Protein AF-A0A1Q3WFF4-F1 (afdb_monomer_lite)

Foldseek 3Di:
DAAEDALVRVVVCVVVVHDDPPNYAYEPVSVVVVLVVCVVVVPDPVVVVVSVVVNVVHHYDYDDPVVVPD

Secondary structure (DSSP, 8-state):
--EEE-HHHHHHHHHHTPPPPTTEEEEHHHHHHHHHHHHHTT--HHHHHHHHHHHTTS-EEPP-GGGG--

pLDDT: mean 90.29, std 7.92, range [55.56, 96.06]

Radius of gyration: 12.94 Å; chains: 1; bounding box: 30×26×32 Å

Sequence (70 aa):
MLHLLDTNVLINLIRSKTELPAYSVISIVTVGELKAFATKRKWGYQKRLTLEKILNTIPIFGIEYSLTDI

Structure (mmCIF, N/CA/C/O backbone):
data_AF-A0A1Q3WFF4-F1
#
_entry.id   AF-A0A1Q3WFF4-F1
#
loop_
_atom_site.group_PDB
_atom_site.id
_atom_site.type_symbol
_atom_site.label_atom_id
_atom_site.label_alt_id
_atom_site.label_comp_id
_atom_site.label_asym_id
_atom_site.label_entity_id
_atom_site.label_seq_id
_atom_site.pdbx_PDB_ins_code
_atom_site.Cartn_x
_atom_site.Cartn_y
_atom_site.Cartn_z
_atom_site.occupancy
_atom_site.B_iso_or_equiv
_atom_site.auth_seq_id
_atom_site.auth_comp_id
_atom_site.auth_asym_id
_atom_site.auth_atom_id
_atom_site.pdbx_PDB_model_num
ATOM 1 N N . MET A 1 1 ? 5.110 -6.313 -17.101 1.00 80.56 1 MET A N 1
ATOM 2 C CA . MET A 1 1 ? 5.228 -4.846 -17.238 1.00 80.56 1 MET A CA 1
ATOM 3 C C . MET A 1 1 ? 5.139 -4.267 -15.838 1.00 80.56 1 MET A C 1
ATOM 5 O O . MET A 1 1 ? 4.331 -4.770 -15.073 1.00 80.56 1 MET A O 1
ATOM 9 N N . LEU A 1 2 ? 6.004 -3.321 -15.470 1.00 87.19 2 LEU A N 1
ATOM 10 C CA . LEU A 1 2 ? 5.952 -2.682 -14.150 1.00 87.19 2 LEU A CA 1
ATOM 11 C C . LEU A 1 2 ? 4.777 -1.696 -14.118 1.00 87.19 2 LEU A C 1
ATOM 13 O O . LEU A 1 2 ? 4.648 -0.887 -15.037 1.00 87.19 2 LEU A O 1
ATOM 17 N N . HIS A 1 3 ? 3.943 -1.751 -13.082 1.00 90.50 3 HIS A N 1
ATOM 18 C CA . HIS A 1 3 ? 2.809 -0.841 -12.914 1.00 90.50 3 HIS A CA 1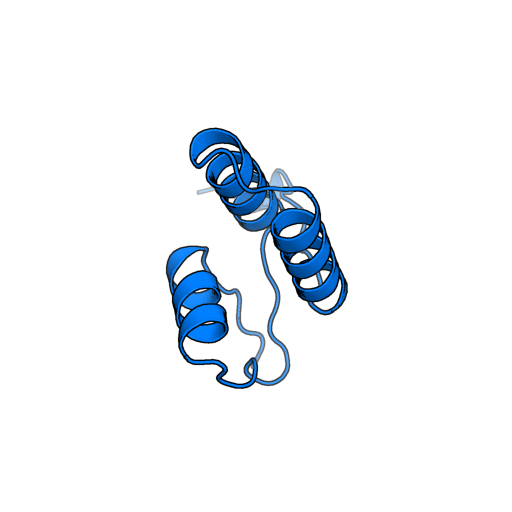
ATOM 19 C C . HIS A 1 3 ? 3.065 0.109 -11.745 1.00 90.50 3 HIS A C 1
ATOM 21 O O . HIS A 1 3 ? 3.068 -0.324 -10.596 1.00 90.50 3 HIS A O 1
ATOM 27 N N . LEU A 1 4 ? 3.253 1.402 -12.019 1.00 92.75 4 LEU A N 1
ATOM 28 C CA . LEU A 1 4 ? 3.238 2.429 -10.977 1.00 92.75 4 LEU A CA 1
ATOM 29 C C . LEU A 1 4 ? 1.787 2.824 -10.702 1.00 92.75 4 LEU A C 1
ATOM 31 O O . LEU A 1 4 ? 1.114 3.369 -11.576 1.00 92.75 4 LEU A O 1
ATOM 35 N N . LEU A 1 5 ? 1.302 2.520 -9.502 1.00 93.25 5 LEU A N 1
ATOM 36 C CA . LEU A 1 5 ? -0.071 2.807 -9.111 1.00 93.25 5 LEU A CA 1
ATOM 37 C C . LEU A 1 5 ? -0.159 4.175 -8.438 1.00 93.25 5 LEU A C 1
ATOM 39 O O . LEU A 1 5 ? 0.570 4.462 -7.486 1.00 93.25 5 LEU A O 1
ATOM 43 N N . ASP A 1 6 ? -1.094 4.996 -8.911 1.00 92.62 6 ASP A N 1
ATOM 44 C CA . ASP A 1 6 ? -1.474 6.222 -8.223 1.00 92.62 6 ASP A CA 1
ATOM 45 C C . ASP A 1 6 ? -2.357 5.933 -6.992 1.00 92.62 6 ASP A C 1
ATOM 47 O O . ASP A 1 6 ? -2.815 4.810 -6.737 1.00 92.62 6 ASP A O 1
ATOM 51 N N . THR A 1 7 ? -2.625 6.982 -6.220 1.00 93.69 7 THR A N 1
ATOM 52 C CA . THR A 1 7 ? -3.422 6.906 -4.994 1.00 93.69 7 THR A CA 1
ATOM 53 C C . THR A 1 7 ? -4.877 6.499 -5.243 1.00 93.69 7 THR A C 1
ATOM 55 O O . THR A 1 7 ? -5.438 5.725 -4.466 1.00 93.69 7 THR A O 1
ATOM 58 N N . ASN A 1 8 ? -5.506 6.982 -6.316 1.00 92.88 8 ASN A N 1
ATOM 59 C CA . ASN A 1 8 ? -6.917 6.719 -6.604 1.00 92.88 8 ASN A CA 1
ATOM 60 C C . ASN A 1 8 ? -7.141 5.277 -7.069 1.00 92.88 8 ASN A C 1
ATOM 62 O O . ASN A 1 8 ? -8.089 4.625 -6.624 1.00 92.88 8 ASN A O 1
ATOM 66 N N . VAL A 1 9 ? -6.253 4.763 -7.917 1.00 92.56 9 VAL A N 1
ATOM 67 C CA . VAL A 1 9 ? -6.235 3.377 -8.381 1.00 92.56 9 VAL A CA 1
ATOM 68 C C . VAL A 1 9 ? -6.043 2.445 -7.193 1.00 92.56 9 VAL A C 1
ATOM 70 O O . VAL A 1 9 ? -6.849 1.532 -7.010 1.00 92.56 9 VAL A O 1
ATOM 73 N N . LEU A 1 10 ? -5.056 2.707 -6.328 1.00 92.31 10 LEU A N 1
ATOM 74 C CA . LEU A 1 10 ? -4.830 1.878 -5.144 1.00 92.31 10 LEU A CA 1
ATOM 75 C C . LEU A 1 10 ? -6.040 1.892 -4.193 1.00 92.31 10 LEU A C 1
ATOM 77 O O . LEU A 1 10 ? -6.467 0.837 -3.725 1.00 92.31 10 LEU A O 1
ATOM 81 N N . ILE A 1 11 ? -6.641 3.060 -3.935 1.00 91.19 11 ILE A N 1
ATOM 82 C CA . ILE A 1 11 ? -7.864 3.158 -3.120 1.00 91.19 11 ILE A CA 1
ATOM 83 C C . ILE A 1 11 ? -8.990 2.326 -3.730 1.00 91.19 11 ILE A C 1
ATOM 85 O O . ILE A 1 11 ? -9.683 1.613 -3.001 1.00 91.19 11 ILE A O 1
ATOM 89 N N . ASN A 1 12 ? -9.190 2.418 -5.044 1.00 92.25 12 ASN A N 1
ATOM 90 C CA . ASN A 1 12 ? -10.233 1.664 -5.723 1.00 92.25 12 ASN A CA 1
ATOM 91 C C . ASN A 1 12 ? -10.001 0.157 -5.596 1.00 92.25 12 ASN A C 1
ATOM 93 O O . ASN A 1 12 ? -10.933 -0.532 -5.192 1.00 92.25 12 ASN A O 1
ATOM 97 N N . LEU A 1 13 ? -8.773 -0.328 -5.812 1.00 91.06 13 LEU A N 1
ATOM 98 C CA . LEU A 1 13 ? -8.410 -1.743 -5.652 1.00 91.06 13 LEU A CA 1
ATOM 99 C C . LEU A 1 13 ? -8.655 -2.250 -4.222 1.00 91.06 13 LEU A C 1
ATOM 101 O O . LEU A 1 13 ? -9.259 -3.306 -4.024 1.00 91.06 13 LEU A O 1
ATOM 105 N N . ILE A 1 14 ? -8.263 -1.467 -3.209 1.00 87.62 14 ILE A N 1
ATOM 106 C CA . ILE A 1 14 ? -8.511 -1.803 -1.798 1.00 87.62 14 ILE A CA 1
ATOM 107 C C . ILE A 1 14 ? -10.018 -1.893 -1.521 1.00 87.62 14 ILE A C 1
ATOM 109 O O . ILE A 1 14 ? -10.477 -2.802 -0.826 1.00 87.62 14 ILE A O 1
ATOM 113 N N . ARG A 1 15 ? -10.808 -0.951 -2.051 1.00 88.69 15 ARG A N 1
ATOM 114 C CA . ARG A 1 15 ? -12.264 -0.904 -1.840 1.00 88.69 15 ARG A CA 1
ATOM 115 C C . ARG A 1 15 ? -12.993 -2.032 -2.558 1.00 88.69 15 ARG A C 1
ATOM 117 O O . ARG A 1 15 ? -13.944 -2.569 -1.995 1.00 88.69 15 ARG A O 1
ATOM 124 N N . SER A 1 16 ? -12.562 -2.382 -3.766 1.00 92.81 16 SER A N 1
ATOM 125 C CA . SER A 1 16 ? -13.135 -3.476 -4.549 1.00 92.81 16 SER A CA 1
ATOM 126 C C . SER A 1 16 ? -12.649 -4.853 -4.097 1.00 92.81 16 SER A C 1
ATOM 128 O O . SER A 1 16 ? -13.180 -5.853 -4.571 1.00 92.81 16 SER A O 1
ATOM 130 N N . LYS A 1 17 ? -11.679 -4.920 -3.168 1.00 87.38 17 LYS A N 1
ATOM 131 C CA . LYS A 1 17 ? -10.997 -6.158 -2.751 1.00 87.38 17 LYS A CA 1
ATOM 132 C C . LYS A 1 17 ? -10.413 -6.918 -3.947 1.00 87.38 17 LYS A C 1
ATOM 134 O O . LYS A 1 17 ? -10.387 -8.146 -3.953 1.00 87.38 17 LYS A O 1
ATOM 139 N N . THR A 1 18 ? -9.993 -6.180 -4.969 1.00 88.75 18 THR A N 1
ATOM 140 C CA . THR A 1 18 ? -9.373 -6.747 -6.165 1.00 88.75 18 THR A CA 1
ATOM 141 C C . THR A 1 18 ? -7.897 -6.988 -5.890 1.00 88.75 18 THR A C 1
ATOM 143 O O . THR A 1 18 ? -7.256 -6.211 -5.180 1.00 88.75 18 THR A O 1
ATOM 146 N N . GLU A 1 19 ? -7.359 -8.067 -6.449 1.00 86.94 19 GLU A N 1
ATOM 147 C CA . GLU A 1 19 ? -5.930 -8.345 -6.375 1.00 86.94 19 GLU A CA 1
ATOM 148 C C . GLU A 1 19 ? -5.119 -7.245 -7.068 1.00 86.94 19 GLU A C 1
ATOM 150 O O . GLU A 1 19 ? -5.542 -6.650 -8.063 1.00 86.94 19 GLU A O 1
ATOM 155 N N . LEU A 1 20 ? -3.938 -6.966 -6.521 1.00 87.75 20 LEU A N 1
ATOM 156 C CA . LEU A 1 20 ? -2.991 -6.058 -7.153 1.00 87.75 20 LEU A CA 1
ATOM 157 C C . LEU A 1 20 ? -2.462 -6.707 -8.439 1.00 87.75 20 LEU A C 1
ATOM 159 O O . LEU A 1 20 ? -2.105 -7.887 -8.412 1.00 87.75 20 LEU A O 1
ATOM 163 N N . PRO A 1 21 ? -2.343 -5.955 -9.546 1.00 88.81 21 PRO A N 1
ATOM 164 C CA . PRO A 1 21 ? -1.660 -6.448 -10.734 1.00 88.81 21 PRO A CA 1
ATOM 165 C C . PRO A 1 21 ? -0.248 -6.945 -10.398 1.00 88.81 21 PRO A C 1
ATOM 167 O O . PRO A 1 21 ? 0.444 -6.365 -9.551 1.00 88.81 21 PRO A O 1
ATOM 170 N N . ALA A 1 22 ? 0.208 -7.992 -11.085 1.00 88.62 22 ALA A N 1
ATOM 171 C CA . ALA A 1 22 ? 1.578 -8.474 -10.936 1.00 88.62 22 ALA A CA 1
ATOM 172 C C . ALA A 1 22 ? 2.580 -7.344 -11.239 1.00 88.62 22 ALA A C 1
ATOM 174 O O . ALA A 1 22 ? 2.374 -6.566 -12.167 1.00 88.62 22 ALA A O 1
ATOM 175 N N . TYR A 1 23 ? 3.673 -7.270 -10.474 1.00 90.50 23 TYR A N 1
ATOM 176 C CA . TYR A 1 23 ? 4.700 -6.223 -10.609 1.00 90.50 23 TYR A CA 1
ATOM 177 C C . TYR A 1 23 ? 4.165 -4.790 -10.402 1.00 90.50 23 TYR A C 1
ATOM 179 O O . TYR A 1 23 ? 4.569 -3.857 -11.099 1.00 90.50 23 TYR A O 1
ATOM 187 N N . SER A 1 24 ? 3.255 -4.609 -9.440 1.00 93.75 24 SER A N 1
ATOM 188 C CA . SER A 1 24 ? 2.802 -3.283 -9.003 1.00 93.75 24 SER A CA 1
ATOM 189 C C . SER A 1 24 ? 3.773 -2.645 -8.014 1.00 93.75 24 SER A C 1
ATOM 191 O O . SER A 1 24 ? 4.276 -3.316 -7.115 1.00 93.75 24 SER A O 1
ATOM 193 N N . VAL A 1 25 ? 3.978 -1.338 -8.145 1.00 95.00 25 VAL A N 1
ATOM 194 C CA . VAL A 1 25 ? 4.746 -0.495 -7.224 1.00 95.00 25 VAL A CA 1
ATOM 195 C C . VAL A 1 25 ? 3.966 0.778 -6.915 1.00 95.00 25 VAL A C 1
ATOM 197 O O . VAL A 1 25 ? 3.118 1.202 -7.700 1.00 95.00 25 VAL A O 1
ATOM 200 N N . ILE A 1 26 ? 4.249 1.400 -5.775 1.00 95.69 26 ILE A N 1
ATOM 201 C CA . ILE A 1 26 ? 3.672 2.697 -5.391 1.00 95.69 26 ILE A CA 1
ATOM 202 C C . ILE A 1 26 ? 4.771 3.695 -5.070 1.00 95.69 26 ILE A C 1
ATOM 204 O O . ILE A 1 26 ? 5.850 3.317 -4.626 1.00 95.69 26 ILE A O 1
ATOM 208 N N . SER A 1 27 ? 4.500 4.982 -5.260 1.00 95.06 27 SER A N 1
ATOM 209 C CA . SER A 1 27 ? 5.447 6.025 -4.862 1.00 95.06 27 SER A CA 1
ATOM 210 C C . SER A 1 27 ? 5.388 6.298 -3.356 1.00 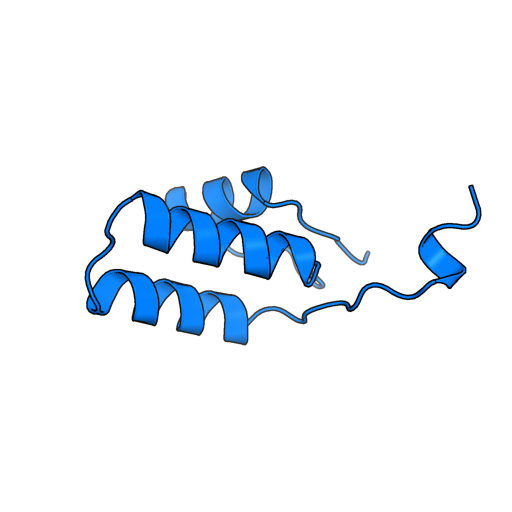95.06 27 SER A C 1
ATOM 212 O O . SER A 1 27 ? 4.347 6.136 -2.709 1.00 95.06 27 SER A O 1
ATOM 214 N N . ILE A 1 28 ? 6.485 6.811 -2.795 1.00 94.69 28 ILE A N 1
ATOM 215 C CA . ILE A 1 28 ? 6.499 7.336 -1.424 1.00 94.69 28 ILE A CA 1
ATOM 216 C C . ILE A 1 28 ? 5.492 8.489 -1.227 1.00 94.69 28 ILE A C 1
ATOM 218 O O . ILE A 1 28 ? 4.954 8.656 -0.131 1.00 94.69 28 ILE A O 1
ATOM 222 N N . VAL A 1 29 ? 5.158 9.236 -2.290 1.00 94.31 29 VAL A N 1
ATOM 223 C CA . VAL A 1 29 ? 4.113 10.278 -2.266 1.00 94.31 29 VAL A CA 1
ATOM 224 C C . VAL A 1 29 ? 2.745 9.657 -2.021 1.00 94.31 29 VAL A C 1
ATOM 226 O O . VAL A 1 29 ? 2.040 10.071 -1.105 1.00 94.31 29 VAL A O 1
ATOM 229 N N . THR A 1 30 ? 2.402 8.609 -2.771 1.00 95.69 30 THR A N 1
ATOM 230 C CA . THR A 1 30 ? 1.145 7.862 -2.627 1.00 95.69 30 THR A CA 1
ATOM 231 C C . THR A 1 30 ? 0.988 7.304 -1.214 1.00 95.69 30 THR A C 1
ATOM 233 O O . THR A 1 30 ? -0.079 7.414 -0.607 1.00 95.69 30 THR A O 1
ATOM 236 N N . VAL A 1 31 ? 2.070 6.773 -0.635 1.00 95.81 31 VAL A N 1
ATOM 237 C CA . VAL A 1 31 ? 2.098 6.344 0.774 1.00 95.81 31 VAL A CA 1
ATOM 238 C C . VAL A 1 31 ? 1.759 7.511 1.708 1.00 95.81 31 VAL A C 1
ATOM 240 O O . VAL A 1 31 ? 0.905 7.374 2.590 1.00 95.81 31 VAL A O 1
ATOM 243 N N . GLY A 1 32 ? 2.395 8.668 1.509 1.00 95.31 32 GLY A N 1
ATOM 244 C CA . GLY A 1 32 ? 2.142 9.882 2.285 1.00 95.31 32 GLY A CA 1
ATOM 245 C C . GLY A 1 32 ? 0.693 10.365 2.187 1.00 95.31 32 GLY A C 1
ATOM 246 O O . GLY A 1 32 ? 0.063 10.639 3.210 1.00 95.31 32 GLY A O 1
ATOM 247 N N . GLU A 1 33 ? 0.131 10.401 0.980 1.00 95.94 33 GLU A N 1
ATOM 248 C CA . GLU A 1 33 ? -1.256 10.802 0.730 1.00 95.94 33 GLU A CA 1
ATOM 249 C C . GLU A 1 33 ? -2.257 9.900 1.455 1.00 95.94 33 GLU A C 1
ATOM 251 O O . GLU A 1 33 ? -3.187 10.394 2.099 1.00 95.94 33 GLU A O 1
ATOM 256 N N . LEU A 1 34 ? -2.044 8.582 1.428 1.00 95.50 34 LEU A N 1
ATOM 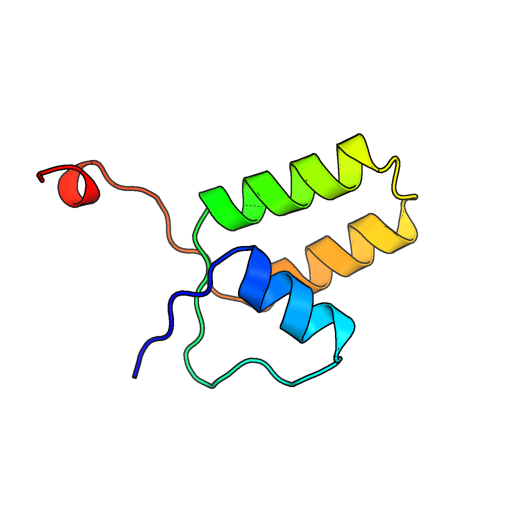257 C CA . LEU A 1 34 ? -2.909 7.621 2.112 1.00 95.50 34 LEU A CA 1
ATOM 258 C C . LEU A 1 34 ? -2.843 7.763 3.634 1.00 95.50 34 LEU A C 1
ATOM 260 O O . LEU A 1 34 ? -3.883 7.764 4.303 1.00 95.50 34 LEU A O 1
ATOM 264 N N . LYS A 1 35 ? -1.642 7.940 4.197 1.00 94.94 35 LYS A N 1
ATOM 265 C CA . LYS A 1 35 ? -1.469 8.173 5.641 1.00 94.94 35 LYS A CA 1
ATOM 266 C C . LYS A 1 35 ? -2.093 9.503 6.071 1.00 94.94 35 LYS A C 1
ATOM 268 O O . LYS A 1 35 ? -2.790 9.567 7.093 1.00 94.94 35 LYS A O 1
ATOM 273 N N . ALA A 1 36 ? -1.925 10.554 5.269 1.00 95.44 36 ALA A N 1
ATOM 274 C CA . ALA A 1 36 ? -2.564 11.846 5.492 1.00 95.44 36 ALA A CA 1
ATOM 275 C C . ALA A 1 36 ? -4.094 11.739 5.407 1.00 95.44 36 ALA A C 1
ATOM 277 O O . ALA A 1 36 ? -4.800 12.288 6.254 1.00 95.44 36 ALA A O 1
ATOM 278 N N . PHE A 1 37 ? -4.624 10.986 4.442 1.00 93.62 37 PHE A N 1
ATOM 279 C CA . PHE A 1 37 ? -6.056 10.733 4.305 1.00 93.62 37 PHE A CA 1
ATOM 280 C C . PHE A 1 37 ? -6.628 9.994 5.520 1.00 93.62 37 PHE A C 1
ATOM 282 O O . PHE A 1 37 ? -7.626 10.437 6.095 1.00 93.62 37 PHE A O 1
ATOM 289 N N . ALA A 1 38 ? -5.973 8.918 5.967 1.00 94.25 38 ALA A N 1
ATOM 290 C CA . ALA A 1 38 ? -6.371 8.172 7.162 1.00 94.25 38 ALA A CA 1
ATOM 291 C C . ALA A 1 38 ? -6.392 9.063 8.417 1.00 94.25 38 ALA A C 1
ATOM 293 O O . ALA A 1 38 ? -7.288 8.948 9.261 1.00 94.25 38 ALA A O 1
ATOM 294 N N . THR A 1 39 ? -5.436 9.989 8.514 1.00 94.69 39 THR A N 1
ATOM 295 C CA . THR A 1 39 ? -5.353 10.975 9.599 1.00 94.69 39 THR A CA 1
ATOM 296 C C . THR A 1 39 ? -6.492 11.992 9.520 1.00 94.69 39 THR A C 1
ATOM 298 O O . THR A 1 39 ? -7.245 12.136 10.484 1.00 94.69 39 THR A O 1
ATOM 301 N N . LYS A 1 40 ? -6.697 12.631 8.358 1.00 96.06 40 LYS A N 1
ATOM 302 C CA . LYS A 1 40 ? -7.774 13.613 8.121 1.00 96.06 40 LYS A CA 1
ATOM 303 C C . LYS A 1 40 ? -9.164 13.026 8.373 1.00 96.06 40 LYS A C 1
ATOM 305 O O . LYS A 1 40 ? -10.036 13.698 8.914 1.00 96.06 40 LYS A O 1
ATOM 310 N N . ARG A 1 41 ? -9.372 11.753 8.026 1.00 94.94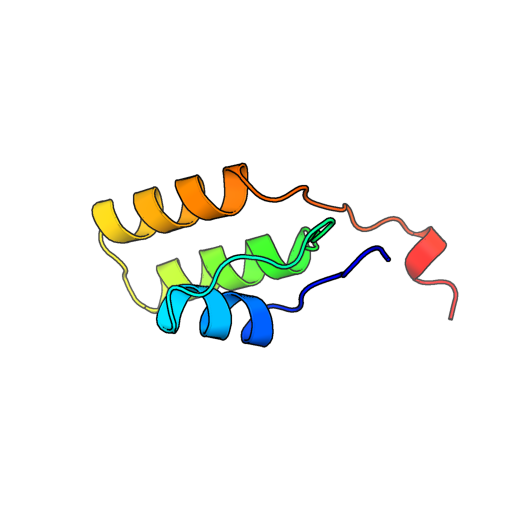 41 ARG A N 1
ATOM 311 C CA . ARG A 1 41 ? -10.632 11.024 8.247 1.00 94.94 41 ARG A CA 1
ATOM 312 C C . ARG A 1 41 ? -10.782 10.452 9.658 1.00 94.94 41 ARG A C 1
ATOM 314 O O . ARG A 1 41 ? -11.751 9.736 9.902 1.00 94.94 41 ARG A O 1
ATOM 321 N N . LYS A 1 42 ? -9.844 10.733 10.571 1.00 95.94 42 LYS A N 1
ATOM 322 C CA . LYS A 1 42 ? -9.832 10.232 11.955 1.00 95.94 42 LYS A CA 1
ATOM 323 C C . LYS A 1 42 ? -10.019 8.712 12.030 1.00 95.94 42 LYS A C 1
ATOM 325 O O . LYS A 1 42 ? -10.752 8.205 12.874 1.00 95.94 42 LYS A O 1
ATOM 330 N N . TRP A 1 43 ? -9.368 7.963 11.136 1.00 95.25 43 TRP A N 1
ATOM 331 C CA . TRP A 1 43 ? -9.436 6.504 11.180 1.00 95.25 43 TRP A CA 1
ATOM 332 C C . TRP A 1 43 ? -8.924 5.992 12.523 1.00 95.25 43 TRP A C 1
ATOM 334 O O . TRP A 1 43 ? -7.875 6.433 12.987 1.00 95.25 43 TRP A O 1
ATOM 344 N N . GLY A 1 44 ? -9.660 5.064 13.134 1.00 95.31 44 GLY A N 1
ATOM 345 C CA . GLY A 1 44 ? -9.219 4.379 14.345 1.00 95.31 44 GLY A CA 1
ATOM 346 C C . GLY A 1 44 ? -8.014 3.470 14.088 1.00 95.31 44 GLY A C 1
ATOM 347 O O . GLY A 1 44 ? -7.679 3.162 12.940 1.00 95.31 44 GLY A O 1
ATOM 348 N N . TYR A 1 45 ? -7.396 3.006 15.175 1.00 94.75 45 TYR A N 1
ATOM 349 C CA . TYR A 1 45 ? -6.184 2.181 15.159 1.00 94.75 45 TYR A CA 1
ATOM 350 C C . TYR A 1 45 ? -6.274 0.995 14.189 1.00 94.75 45 TYR A C 1
ATOM 352 O O . TYR A 1 45 ? -5.421 0.852 13.318 1.00 94.75 45 TYR A O 1
ATOM 360 N N . GLN A 1 46 ? -7.364 0.224 14.246 1.00 95.06 46 GLN A N 1
ATOM 361 C CA . GLN A 1 46 ? -7.554 -0.965 13.410 1.00 95.06 46 GLN A CA 1
ATOM 362 C C . GLN A 1 46 ? -7.479 -0.670 11.902 1.00 95.06 46 GLN A C 1
ATOM 364 O O . GLN A 1 46 ? -6.858 -1.416 11.142 1.00 95.06 46 GLN A O 1
ATOM 369 N N . LYS A 1 47 ? -8.091 0.436 11.455 1.00 92.75 47 LYS A N 1
ATOM 370 C CA . LYS A 1 47 ? -8.087 0.832 10.038 1.00 92.75 47 LYS A CA 1
ATOM 371 C C . LYS A 1 47 ? -6.702 1.289 9.589 1.00 92.75 47 LYS A C 1
ATOM 373 O O . LYS A 1 47 ? -6.285 0.944 8.490 1.00 92.75 47 LYS A O 1
ATOM 378 N N . ARG A 1 48 ? -5.975 2.013 10.447 1.00 94.31 48 ARG A N 1
ATOM 379 C CA . ARG A 1 48 ? -4.589 2.419 10.164 1.00 94.31 48 ARG A CA 1
ATOM 380 C C . ARG A 1 48 ? -3.658 1.212 10.090 1.00 94.31 48 ARG A C 1
ATOM 382 O O . ARG A 1 48 ? -2.913 1.097 9.133 1.00 94.31 48 ARG A O 1
ATOM 389 N N . LEU A 1 49 ? -3.771 0.274 11.028 1.00 95.19 49 LEU A N 1
ATOM 390 C CA . LEU A 1 49 ? -3.023 -0.987 11.007 1.00 95.19 49 LEU A CA 1
ATOM 391 C C . LEU A 1 49 ? -3.266 -1.788 9.728 1.00 95.19 49 LEU A C 1
ATOM 393 O O . LEU A 1 49 ? -2.337 -2.349 9.159 1.00 95.19 49 LEU A O 1
ATOM 397 N N . THR A 1 50 ? -4.521 -1.848 9.283 1.00 92.38 50 THR A N 1
ATOM 398 C CA . THR A 1 50 ? -4.882 -2.535 8.038 1.00 92.38 50 THR A CA 1
ATOM 399 C C . THR A 1 50 ? -4.237 -1.851 6.834 1.00 92.38 50 THR A C 1
ATOM 401 O O . THR A 1 50 ? -3.669 -2.532 5.989 1.00 92.38 50 THR A O 1
ATOM 404 N N . LEU A 1 51 ? -4.270 -0.515 6.785 1.00 92.62 51 LEU A N 1
ATOM 405 C CA . LEU A 1 51 ? -3.590 0.254 5.746 1.00 92.62 51 LEU A CA 1
ATOM 406 C C . LEU A 1 51 ? -2.079 -0.018 5.746 1.00 92.62 51 LEU A C 1
ATOM 408 O O . LEU A 1 51 ? -1.539 -0.343 4.699 1.00 92.62 51 LEU A O 1
ATOM 412 N N . GLU A 1 52 ? -1.411 0.047 6.900 1.00 94.44 52 GLU A N 1
ATOM 413 C CA . GLU A 1 52 ? 0.030 -0.240 7.002 1.00 94.44 52 GLU A CA 1
ATOM 414 C C . GLU A 1 52 ? 0.365 -1.662 6.532 1.00 94.44 52 GLU A C 1
ATOM 416 O O . GLU A 1 52 ? 1.330 -1.856 5.801 1.00 94.44 52 GLU A O 1
ATOM 421 N N . LYS A 1 53 ? -0.458 -2.659 6.882 1.00 93.69 53 LYS A N 1
ATOM 422 C CA . LYS A 1 53 ? -0.276 -4.034 6.392 1.00 93.69 53 LYS A CA 1
ATOM 423 C C . LYS A 1 53 ? -0.345 -4.117 4.869 1.00 93.69 53 LYS A C 1
ATOM 425 O O . LYS A 1 53 ? 0.499 -4.781 4.290 1.00 93.69 53 LYS A O 1
ATOM 430 N N . ILE A 1 54 ? -1.310 -3.443 4.239 1.00 91.19 54 ILE A N 1
ATOM 431 C CA . ILE A 1 54 ? -1.435 -3.407 2.772 1.00 91.19 54 ILE A CA 1
ATOM 432 C C . ILE A 1 54 ? -0.231 -2.695 2.146 1.00 91.19 54 ILE A C 1
ATOM 434 O O . ILE A 1 54 ? 0.335 -3.174 1.173 1.00 91.19 54 ILE A O 1
ATOM 438 N N . LEU A 1 55 ? 0.187 -1.558 2.701 1.00 93.38 55 LEU A N 1
ATOM 439 C CA . LEU A 1 55 ? 1.323 -0.808 2.163 1.00 93.38 55 LEU A CA 1
ATOM 440 C C . LEU A 1 55 ? 2.629 -1.609 2.253 1.00 9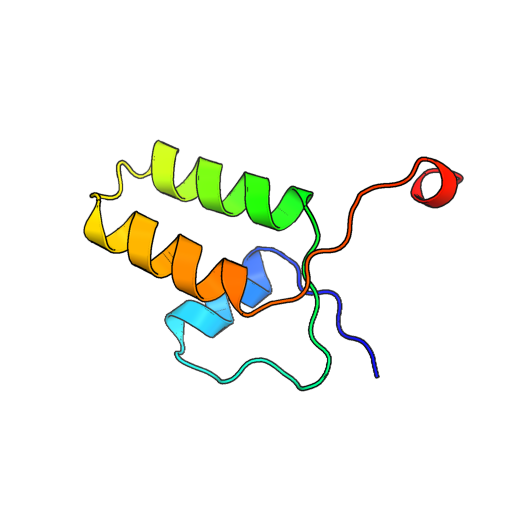3.38 55 LEU A C 1
ATOM 442 O O . LEU A 1 55 ? 3.422 -1.573 1.321 1.00 93.38 55 LEU A O 1
ATOM 446 N N . ASN A 1 56 ? 2.816 -2.397 3.315 1.00 93.06 56 ASN A N 1
ATOM 447 C CA . ASN A 1 56 ? 4.001 -3.237 3.496 1.00 93.06 56 ASN A CA 1
ATOM 448 C C . ASN A 1 56 ? 4.075 -4.436 2.533 1.00 93.06 56 ASN A C 1
ATOM 450 O O . ASN A 1 56 ? 5.120 -5.077 2.459 1.00 93.06 56 ASN A O 1
ATOM 454 N N . THR A 1 57 ? 3.000 -4.761 1.802 1.00 91.75 57 THR A N 1
ATOM 455 C CA . THR A 1 57 ? 3.023 -5.823 0.780 1.00 91.75 57 THR A CA 1
ATOM 456 C C . THR A 1 57 ? 3.364 -5.308 -0.617 1.00 91.75 57 THR A C 1
ATOM 458 O O . THR A 1 57 ? 3.505 -6.111 -1.534 1.00 91.75 57 THR A O 1
ATOM 461 N N . ILE A 1 58 ? 3.465 -3.988 -0.805 1.00 93.06 58 ILE A N 1
ATOM 462 C CA . ILE A 1 58 ? 3.692 -3.360 -2.111 1.00 93.06 58 ILE A CA 1
ATOM 463 C C . ILE A 1 58 ? 5.086 -2.723 -2.108 1.00 93.06 58 ILE A C 1
ATOM 465 O O . ILE A 1 58 ? 5.386 -1.952 -1.197 1.00 93.06 58 ILE A O 1
ATOM 469 N N . PRO A 1 59 ? 5.948 -2.989 -3.105 1.00 94.69 59 PRO A N 1
ATOM 470 C CA . PRO A 1 59 ? 7.217 -2.283 -3.221 1.00 94.69 59 PRO A CA 1
ATOM 471 C C . PRO A 1 59 ? 7.001 -0.768 -3.364 1.00 94.69 59 PRO A C 1
ATOM 473 O O . PRO A 1 59 ? 6.182 -0.315 -4.172 1.00 94.69 59 PRO A O 1
ATOM 476 N N . ILE A 1 60 ? 7.749 0.010 -2.580 1.00 94.06 60 ILE A N 1
ATOM 477 C CA . ILE A 1 60 ? 7.667 1.474 -2.550 1.00 94.06 60 ILE A CA 1
ATOM 478 C C . ILE A 1 60 ? 8.868 2.058 -3.293 1.00 94.06 60 ILE A C 1
ATOM 480 O O . ILE A 1 60 ? 10.012 1.742 -2.973 1.00 94.06 60 ILE A O 1
ATOM 484 N N . PHE A 1 61 ? 8.602 2.938 -4.254 1.00 91.38 61 PHE A N 1
ATOM 485 C CA . PHE A 1 61 ? 9.612 3.683 -4.993 1.00 91.38 61 PHE A CA 1
ATOM 486 C C . PHE A 1 61 ? 9.817 5.070 -4.368 1.00 91.38 61 PHE A C 1
ATOM 488 O O . PHE A 1 61 ? 8.850 5.785 -4.074 1.00 91.38 61 PHE A O 1
ATOM 495 N N . GLY A 1 62 ? 11.077 5.442 -4.142 1.00 88.25 62 GLY A N 1
ATOM 496 C CA . GLY A 1 62 ? 11.448 6.773 -3.665 1.00 88.25 62 GLY A CA 1
ATOM 497 C C . GLY A 1 62 ? 11.287 7.842 -4.748 1.00 88.25 62 GLY A C 1
ATOM 498 O O . GLY A 1 62 ? 11.121 7.528 -5.924 1.00 88.25 62 GLY A O 1
ATOM 499 N N . ILE A 1 63 ? 11.338 9.112 -4.345 1.00 84.69 63 ILE A N 1
ATOM 500 C CA . ILE A 1 63 ? 11.544 10.215 -5.289 1.00 84.69 63 ILE A CA 1
ATOM 501 C C . ILE A 1 63 ? 13.037 10.518 -5.316 1.00 84.69 63 ILE A C 1
ATOM 503 O O . ILE A 1 63 ? 13.634 10.763 -4.269 1.00 84.69 63 ILE A O 1
ATOM 507 N N . GLU A 1 64 ? 13.607 10.537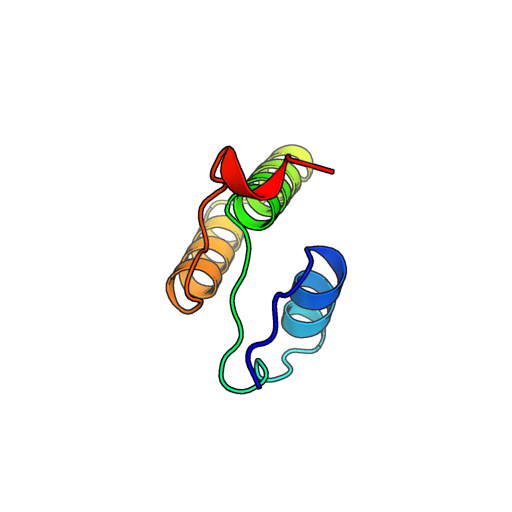 -6.512 1.00 85.38 64 GLU A N 1
ATOM 508 C CA . GLU A 1 64 ? 14.977 10.962 -6.777 1.00 85.38 64 GLU A CA 1
ATOM 509 C C . GLU A 1 64 ? 14.960 12.223 -7.647 1.00 85.38 64 GLU A C 1
ATOM 511 O O . GLU A 1 64 ? 14.051 12.408 -8.456 1.00 85.38 64 GLU A O 1
ATOM 516 N N . TYR A 1 65 ? 15.961 13.095 -7.493 1.00 77.56 65 TYR A N 1
ATOM 517 C CA . TYR A 1 65 ? 16.058 14.352 -8.252 1.00 77.56 65 TYR A CA 1
ATOM 518 C C . TYR A 1 65 ? 16.089 14.138 -9.772 1.00 77.56 65 TYR A C 1
ATOM 520 O O . TYR A 1 65 ? 15.517 14.929 -10.514 1.00 77.56 65 TYR A O 1
ATOM 528 N N . SER A 1 66 ? 16.659 13.023 -10.227 1.00 78.00 66 SER A N 1
ATOM 529 C CA . SER A 1 66 ? 16.683 12.608 -11.637 1.00 78.00 66 SER A CA 1
ATOM 530 C C . SER A 1 66 ? 15.291 12.435 -12.260 1.00 78.00 66 SER A C 1
ATOM 532 O O . SER A 1 66 ? 15.151 12.450 -13.479 1.00 78.00 66 SER A O 1
ATOM 534 N N . LEU A 1 67 ? 14.243 12.269 -11.445 1.00 68.44 67 LEU A N 1
ATOM 535 C CA . LEU A 1 67 ? 12.858 12.162 -11.913 1.00 68.44 67 LEU A CA 1
ATOM 536 C C . LEU A 1 67 ? 12.215 13.527 -12.200 1.00 68.44 67 LEU A C 1
ATOM 538 O O . LEU A 1 67 ? 11.096 13.564 -12.706 1.00 68.44 67 LEU A O 1
ATOM 542 N N . THR A 1 68 ? 12.880 14.633 -11.849 1.00 65.00 68 THR A N 1
ATOM 543 C CA . THR A 1 68 ? 12.341 15.999 -11.971 1.00 65.00 68 THR A CA 1
ATOM 544 C C . THR A 1 68 ? 12.918 16.799 -13.136 1.00 65.00 68 THR A C 1
ATOM 546 O O . THR A 1 68 ? 12.528 17.947 -13.310 1.00 65.00 68 THR A O 1
ATOM 549 N N . ASP A 1 69 ? 13.792 16.201 -13.950 1.00 61.91 69 ASP A N 1
ATOM 550 C CA . ASP A 1 69 ? 14.513 16.873 -15.045 1.00 61.91 69 ASP A CA 1
ATOM 551 C C . ASP A 1 69 ? 13.652 17.112 -16.314 1.00 61.91 69 ASP A C 1
ATOM 553 O O . ASP A 1 69 ? 14.166 17.081 -17.433 1.00 61.91 69 ASP A O 1
ATOM 557 N N . ILE A 1 70 ? 12.340 17.340 -16.155 1.00 55.56 70 ILE A N 1
ATOM 558 C CA . ILE A 1 70 ? 11.427 17.771 -17.234 1.00 55.56 70 ILE A CA 1
ATOM 559 C C . ILE A 1 70 ? 11.155 19.268 -17.105 1.00 55.56 70 ILE A C 1
ATOM 561 O O . ILE A 1 70 ? 10.750 19.696 -16.001 1.00 55.56 70 ILE A O 1
#